Protein AF-A0A3Q9EU28-F1 (afdb_monomer)

Structure (mmCIF, N/CA/C/O backbone):
data_AF-A0A3Q9EU28-F1
#
_entry.id   AF-A0A3Q9EU28-F1
#
loop_
_atom_site.group_PDB
_atom_site.id
_atom_site.type_symbol
_atom_site.label_atom_id
_atom_site.label_alt_id
_atom_site.label_comp_id
_atom_site.label_asym_id
_atom_site.label_entity_id
_atom_site.label_seq_id
_atom_site.pdbx_PDB_ins_code
_atom_site.Cartn_x
_atom_site.Cartn_y
_atom_site.Cartn_z
_atom_site.occupancy
_atom_site.B_iso_or_equiv
_atom_site.auth_seq_id
_atom_site.auth_comp_id
_atom_site.auth_asym_id
_atom_site.auth_atom_id
_atom_site.pdbx_PDB_model_num
ATOM 1 N N . MET A 1 1 ? -55.985 -17.116 48.039 1.00 36.25 1 MET A N 1
ATOM 2 C CA . MET A 1 1 ? -55.287 -17.914 47.011 1.00 36.25 1 MET A CA 1
ATOM 3 C C . MET A 1 1 ? -54.595 -16.927 46.085 1.00 36.25 1 MET A C 1
ATOM 5 O O . MET A 1 1 ? -55.197 -15.919 45.751 1.00 36.25 1 MET A O 1
ATOM 9 N N . SER A 1 2 ? -53.313 -17.181 45.859 1.00 37.19 2 SER A N 1
ATOM 10 C CA . SER A 1 2 ? -52.203 -16.382 45.326 1.00 37.19 2 SER A CA 1
ATOM 11 C C . SER A 1 2 ? -52.443 -15.221 44.349 1.00 37.19 2 SER A C 1
ATOM 13 O O . SER A 1 2 ? -53.184 -15.329 43.379 1.00 37.19 2 SER A O 1
ATOM 15 N N . MET A 1 3 ? -51.657 -14.162 44.581 1.00 35.62 3 MET A N 1
ATOM 16 C CA . MET A 1 3 ? -51.198 -13.189 43.587 1.00 35.62 3 MET A CA 1
ATOM 17 C C . MET A 1 3 ? -50.318 -13.883 42.533 1.00 35.62 3 MET A C 1
ATOM 19 O O . MET A 1 3 ? -49.496 -14.735 42.885 1.00 35.62 3 MET A O 1
ATOM 23 N N . HIS A 1 4 ? -50.423 -13.478 41.266 1.00 34.00 4 HIS A N 1
ATOM 24 C CA . HIS A 1 4 ? -49.351 -13.698 40.298 1.00 34.00 4 HIS A CA 1
ATOM 25 C C . HIS A 1 4 ? -49.173 -12.470 39.407 1.00 34.00 4 HIS A C 1
ATOM 27 O O . HIS A 1 4 ? -49.917 -12.227 38.459 1.00 34.00 4 HIS A O 1
ATOM 33 N N . THR A 1 5 ? -48.180 -11.682 39.800 1.00 44.41 5 THR A N 1
ATOM 34 C CA . THR A 1 5 ? -47.431 -10.733 38.986 1.00 44.41 5 THR A CA 1
ATOM 35 C C . THR A 1 5 ? -46.831 -11.471 37.791 1.00 44.41 5 THR A C 1
ATOM 37 O O . THR A 1 5 ? -46.252 -12.542 37.954 1.00 44.41 5 THR A O 1
ATOM 40 N N . GLY A 1 6 ? -46.963 -10.899 36.600 1.00 30.33 6 GLY A N 1
ATOM 41 C CA . GLY A 1 6 ? -46.317 -11.377 35.383 1.00 30.33 6 GLY A CA 1
ATOM 42 C C . GLY A 1 6 ? -45.788 -10.186 34.605 1.00 30.33 6 GLY A C 1
ATOM 43 O O . GLY A 1 6 ? -46.367 -9.797 33.596 1.00 30.33 6 GLY A O 1
ATOM 44 N N . GLU A 1 7 ? -44.726 -9.573 35.130 1.00 33.88 7 GLU A N 1
ATOM 45 C CA . GLU A 1 7 ? -43.874 -8.640 34.399 1.00 33.88 7 GLU A CA 1
ATOM 46 C C . GLU A 1 7 ? -43.312 -9.360 33.170 1.00 33.88 7 GLU A C 1
ATOM 48 O O . GLU A 1 7 ? -42.448 -10.232 33.268 1.00 33.88 7 GLU A O 1
ATOM 53 N N . GLY A 1 8 ? -43.839 -9.015 31.995 1.00 29.94 8 GLY A N 1
ATOM 54 C CA . GLY A 1 8 ? -43.214 -9.347 30.726 1.00 29.94 8 GLY A CA 1
ATOM 55 C C . GLY A 1 8 ? -41.899 -8.590 30.640 1.00 29.94 8 GLY A C 1
ATOM 56 O O . GLY A 1 8 ? -41.891 -7.397 30.340 1.00 29.94 8 GLY A O 1
ATOM 57 N N . ALA A 1 9 ? -40.806 -9.284 30.950 1.00 36.66 9 ALA A N 1
ATOM 58 C CA . ALA A 1 9 ? -39.450 -8.810 30.755 1.00 36.66 9 ALA A CA 1
ATOM 59 C C . ALA A 1 9 ? -39.304 -8.309 29.314 1.00 36.66 9 ALA A C 1
ATOM 61 O O . ALA A 1 9 ? -39.257 -9.089 28.360 1.00 36.66 9 ALA A O 1
ATOM 62 N N . MET A 1 10 ? -39.255 -6.987 29.161 1.00 35.25 10 MET A N 1
ATOM 63 C CA . MET A 1 10 ? -38.753 -6.365 27.951 1.00 35.25 10 MET A CA 1
ATOM 64 C C . MET A 1 10 ? -37.316 -6.851 27.807 1.00 35.25 10 MET A C 1
ATOM 66 O O . MET A 1 10 ? -36.464 -6.535 28.637 1.00 35.25 10 MET A O 1
ATOM 70 N N . SER A 1 11 ? -37.097 -7.708 26.809 1.00 38.19 11 SER A N 1
ATOM 71 C CA . SER A 1 11 ? -35.784 -8.188 26.400 1.00 38.19 11 SER A CA 1
ATOM 72 C C . SER A 1 11 ? -34.842 -6.991 26.375 1.00 38.19 11 SER A C 1
ATOM 74 O O . SER A 1 11 ? -35.069 -6.047 25.616 1.00 38.19 11 SER A O 1
ATOM 76 N N . ALA A 1 12 ? -33.864 -6.994 27.285 1.00 43.44 12 ALA A N 1
ATOM 77 C CA . ALA A 1 12 ? -32.822 -5.989 27.346 1.00 43.44 12 ALA A CA 1
ATOM 78 C C . ALA A 1 12 ? -32.222 -5.906 25.947 1.00 43.44 12 ALA A C 1
ATOM 80 O O . ALA A 1 12 ? -31.592 -6.858 25.481 1.00 43.44 12 ALA A O 1
ATOM 81 N N . GLY A 1 13 ? -32.544 -4.805 25.264 1.00 36.50 13 GLY A N 1
ATOM 82 C CA . GLY A 1 13 ? -32.202 -4.590 23.875 1.00 36.50 13 GLY A CA 1
ATOM 83 C C . GLY A 1 13 ? -30.735 -4.909 23.689 1.00 36.50 13 GLY A C 1
ATOM 84 O O . GLY A 1 13 ? -29.881 -4.411 24.423 1.00 36.50 13 GLY A O 1
ATOM 85 N N . GLN A 1 14 ? -30.460 -5.787 22.735 1.00 43.84 14 GLN A N 1
ATOM 86 C CA . GLN A 1 14 ? -29.127 -5.998 22.224 1.00 43.84 14 GLN A CA 1
ATOM 87 C C . GLN A 1 14 ? -28.623 -4.633 21.760 1.00 43.84 14 GLN A C 1
ATOM 89 O O . GLN A 1 14 ? -28.980 -4.165 20.681 1.00 43.84 14 GLN A O 1
ATOM 94 N N . VAL A 1 15 ? -27.859 -3.954 22.616 1.00 48.97 15 VAL A N 1
ATOM 95 C CA . VAL A 1 15 ? -27.170 -2.719 22.263 1.00 48.97 15 VAL A CA 1
ATOM 96 C C . VAL A 1 15 ? -26.022 -3.146 21.355 1.00 48.97 15 VAL A C 1
ATOM 98 O O . VAL A 1 15 ? -24.880 -3.273 21.783 1.00 48.97 15 VAL A O 1
ATOM 101 N N . GLY A 1 16 ? -26.351 -3.484 20.108 1.00 53.44 16 GLY A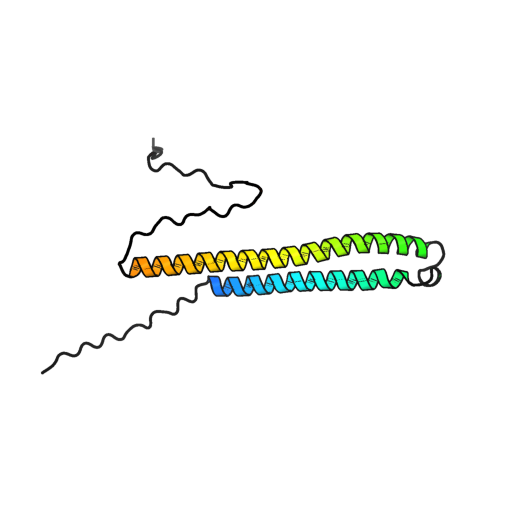 N 1
ATOM 102 C CA . GLY A 1 16 ? -25.392 -3.428 19.020 1.00 53.44 16 GLY A CA 1
ATOM 103 C C . GLY A 1 16 ? -25.043 -1.958 18.887 1.00 53.44 16 GLY A C 1
ATOM 104 O O . GLY A 1 16 ? -25.855 -1.167 18.410 1.00 53.44 16 GLY A O 1
ATOM 105 N N . THR A 1 17 ? -23.907 -1.566 19.452 1.00 59.81 17 THR A N 1
ATOM 106 C CA . THR A 1 17 ? -23.481 -0.171 19.440 1.00 59.81 17 THR A CA 1
ATOM 107 C C . THR A 1 17 ? -23.245 0.225 17.983 1.00 59.81 17 THR A C 1
ATOM 109 O O . THR A 1 17 ? -22.699 -0.560 17.205 1.00 59.81 17 THR A O 1
ATOM 112 N N . GLY A 1 18 ? -23.671 1.427 17.573 1.00 64.94 18 GLY A N 1
ATOM 113 C CA . GLY A 1 18 ? -23.462 1.924 16.200 1.00 64.94 18 GLY A CA 1
ATOM 114 C C . GLY A 1 18 ? -21.988 1.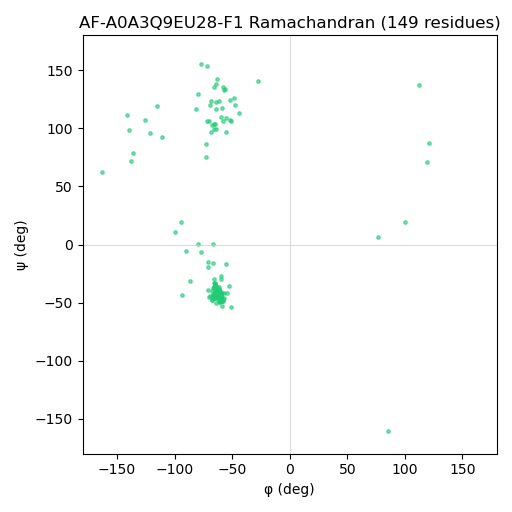907 15.767 1.00 64.94 18 GLY A C 1
ATOM 115 O O . GLY A 1 18 ? -21.689 1.922 14.575 1.00 64.94 18 GLY A O 1
ATOM 116 N N . TYR A 1 19 ? -21.086 1.796 16.743 1.00 77.75 19 TYR A N 1
ATOM 117 C CA . TYR A 1 19 ? -19.677 1.505 16.567 1.00 77.75 19 TYR A CA 1
ATOM 118 C C . TYR A 1 19 ? -19.398 0.228 15.757 1.00 77.75 19 TYR A C 1
ATOM 120 O O . TYR A 1 19 ? -18.524 0.247 14.905 1.00 77.75 19 TYR A O 1
ATOM 128 N N . GLN A 1 20 ? -20.128 -0.874 15.960 1.00 77.25 20 GLN A N 1
ATOM 129 C CA . GLN A 1 20 ? -19.847 -2.132 15.248 1.00 77.25 20 GLN A CA 1
ATOM 130 C C . GLN A 1 20 ? -20.068 -2.018 13.734 1.00 77.25 20 GLN A C 1
ATOM 132 O O . GLN A 1 20 ? -19.327 -2.618 12.960 1.00 77.25 20 GLN A O 1
ATOM 137 N N . VAL A 1 21 ? -21.061 -1.226 13.314 1.00 77.38 21 VAL A N 1
ATOM 138 C CA . VAL A 1 21 ? -21.313 -0.937 11.893 1.00 77.38 21 VAL A CA 1
ATOM 139 C C . VAL A 1 21 ? -20.164 -0.107 11.318 1.00 77.38 21 VAL A C 1
ATOM 141 O O . VAL A 1 21 ? -19.592 -0.480 10.299 1.00 77.38 21 VAL A O 1
ATOM 144 N N . GLN A 1 22 ? -19.756 0.950 12.026 1.00 86.19 22 GLN A N 1
ATOM 145 C CA . GLN A 1 22 ? -18.626 1.798 11.629 1.00 86.19 22 GLN A CA 1
ATOM 146 C C . GLN A 1 22 ? -17.298 1.026 11.610 1.00 86.19 22 GLN A C 1
ATOM 148 O O . GLN A 1 22 ? -16.474 1.235 10.728 1.00 86.19 22 GLN A O 1
ATOM 153 N N . ALA A 1 23 ? -17.094 0.097 12.544 1.00 88.44 23 ALA A N 1
ATOM 154 C CA . ALA A 1 23 ? -15.894 -0.728 12.610 1.00 88.44 23 ALA A CA 1
ATOM 155 C C . ALA A 1 23 ? -15.767 -1.651 11.393 1.00 88.44 23 ALA A C 1
ATOM 157 O O . ALA A 1 23 ? -14.678 -1.776 10.839 1.00 88.44 23 ALA A O 1
ATOM 158 N N . ALA A 1 24 ? -16.872 -2.256 10.949 1.00 90.12 24 ALA A N 1
ATOM 159 C CA . ALA A 1 24 ? -16.883 -3.083 9.744 1.00 90.12 24 ALA A CA 1
ATOM 160 C C . ALA A 1 24 ? -16.618 -2.257 8.473 1.00 90.12 24 ALA A C 1
ATOM 162 O O . ALA A 1 24 ? -15.921 -2.715 7.569 1.00 90.12 24 ALA A O 1
ATOM 163 N N . GLU A 1 25 ? -17.143 -1.031 8.406 1.00 93.12 25 GLU A N 1
ATOM 164 C CA . GLU A 1 25 ? -16.868 -0.105 7.302 1.00 93.12 25 GLU A CA 1
ATOM 165 C C . GLU A 1 25 ? -15.392 0.314 7.262 1.00 93.12 25 GLU A C 1
ATOM 167 O O . GLU A 1 25 ? -14.789 0.315 6.189 1.00 93.12 25 GLU A O 1
ATOM 172 N N . LEU A 1 26 ? -14.789 0.611 8.418 1.00 93.81 26 LEU A N 1
ATOM 173 C CA . LEU A 1 26 ? -13.369 0.960 8.521 1.00 93.81 26 LEU A CA 1
ATOM 174 C C . LEU A 1 26 ? -12.449 -0.206 8.144 1.00 93.81 26 LEU A C 1
ATOM 176 O O . LEU A 1 26 ? -11.452 0.016 7.461 1.00 93.81 26 LEU A O 1
ATOM 180 N N . ASP A 1 27 ? -12.785 -1.434 8.542 1.00 95.25 27 ASP A N 1
ATOM 181 C CA . ASP A 1 27 ? -12.034 -2.620 8.115 1.00 95.25 27 ASP A CA 1
ATOM 182 C C . ASP A 1 27 ? -12.146 -2.825 6.597 1.00 95.25 27 ASP A C 1
ATOM 184 O O . ASP A 1 27 ? -11.135 -3.031 5.929 1.00 95.25 27 ASP A O 1
ATOM 188 N N . SER A 1 28 ? -13.346 -2.666 6.025 1.00 97.00 28 SER A N 1
ATOM 189 C CA . SER A 1 28 ? -13.529 -2.745 4.572 1.00 97.00 28 SER A CA 1
ATOM 190 C C . SER A 1 28 ? -12.738 -1.674 3.818 1.00 97.00 28 SER A C 1
ATOM 192 O O . SER A 1 28 ? -12.252 -1.942 2.720 1.00 97.00 28 SER A O 1
ATOM 194 N N . GLU A 1 29 ? -12.620 -0.465 4.363 1.00 97.69 29 GLU A N 1
ATOM 195 C CA . GLU A 1 29 ? -11.822 0.594 3.748 1.00 97.69 29 GLU A CA 1
ATOM 196 C C . GLU A 1 29 ? -10.320 0.307 3.848 1.00 97.69 29 GLU A C 1
ATOM 198 O O . GLU A 1 29 ? -9.597 0.501 2.871 1.00 97.69 29 GLU A O 1
ATOM 203 N N . ALA A 1 30 ? -9.854 -0.227 4.980 1.00 98.12 30 ALA A N 1
ATOM 204 C CA . ALA A 1 30 ? -8.476 -0.686 5.112 1.00 98.12 30 ALA A CA 1
ATOM 205 C C . ALA A 1 30 ? -8.137 -1.771 4.080 1.00 98.12 30 ALA A C 1
ATOM 207 O O . ALA A 1 30 ? -7.082 -1.700 3.461 1.00 98.12 30 ALA A O 1
ATOM 208 N N . ASP A 1 31 ? -9.038 -2.722 3.831 1.00 98.25 31 ASP A N 1
ATOM 209 C CA . ASP A 1 31 ? -8.818 -3.776 2.836 1.00 98.25 31 ASP A CA 1
ATOM 210 C C . ASP A 1 31 ? -8.723 -3.230 1.404 1.00 98.25 31 ASP A C 1
ATOM 212 O O . ASP A 1 31 ? -7.931 -3.727 0.604 1.00 98.25 31 ASP A O 1
ATOM 216 N N . LYS A 1 32 ? -9.477 -2.175 1.067 1.00 98.50 32 LYS A N 1
ATOM 217 C CA . LYS A 1 32 ? -9.343 -1.505 -0.239 1.00 98.50 32 LYS A CA 1
ATOM 218 C C . LYS A 1 32 ? -8.003 -0.792 -0.384 1.00 98.50 32 LYS A C 1
ATOM 220 O O . LYS A 1 32 ? -7.428 -0.815 -1.468 1.00 98.50 32 LYS A O 1
ATOM 225 N N . LEU A 1 33 ? -7.521 -0.146 0.678 1.00 98.31 33 LEU A N 1
ATOM 226 C CA . LEU A 1 33 ? -6.210 0.506 0.686 1.00 98.31 33 LEU A CA 1
ATOM 227 C C . LEU A 1 33 ? -5.086 -0.517 0.509 1.00 98.31 33 LEU A C 1
ATOM 229 O O . LEU A 1 33 ? -4.177 -0.294 -0.285 1.00 98.31 33 LEU A O 1
ATOM 233 N N . ASP A 1 34 ? -5.196 -1.651 1.192 1.00 98.44 34 ASP A N 1
ATOM 234 C CA . ASP A 1 34 ? -4.268 -2.775 1.079 1.00 98.44 34 ASP A CA 1
ATOM 235 C C . ASP A 1 34 ? -4.233 -3.317 -0.358 1.00 98.44 34 ASP A C 1
ATOM 237 O O . ASP A 1 34 ? -3.173 -3.398 -0.976 1.00 98.44 34 ASP A O 1
ATOM 241 N N . ALA A 1 35 ? -5.412 -3.573 -0.937 1.00 98.38 35 ALA A N 1
ATOM 242 C CA . ALA A 1 35 ? -5.546 -4.031 -2.317 1.00 98.38 35 ALA A CA 1
ATOM 243 C C . ALA A 1 35 ? -4.991 -3.015 -3.329 1.00 98.38 35 ALA A C 1
ATOM 245 O O . ALA A 1 35 ? -4.331 -3.395 -4.291 1.00 98.38 35 ALA A O 1
ATOM 246 N N . ALA A 1 36 ? -5.195 -1.714 -3.103 1.00 98.25 36 ALA A N 1
ATOM 247 C CA . ALA A 1 36 ? -4.596 -0.676 -3.939 1.00 98.25 36 ALA A CA 1
ATOM 248 C C . ALA A 1 36 ? -3.058 -0.662 -3.831 1.00 98.25 36 ALA A C 1
ATOM 250 O O . ALA A 1 36 ? -2.368 -0.376 -4.818 1.00 98.25 36 ALA A O 1
ATOM 251 N N . GLY A 1 37 ? -2.511 -0.975 -2.651 1.00 98.12 37 GLY A N 1
ATOM 252 C CA . GLY A 1 37 ? -1.078 -1.175 -2.433 1.00 98.12 37 GLY A CA 1
ATOM 253 C C . GLY A 1 37 ? -0.525 -2.345 -3.250 1.00 98.12 37 GLY A C 1
ATOM 254 O O . GLY A 1 37 ? 0.487 -2.176 -3.943 1.00 98.12 37 GLY A O 1
ATOM 255 N N . ASP A 1 38 ? -1.233 -3.476 -3.251 1.00 98.25 38 ASP A N 1
ATOM 256 C CA . ASP A 1 38 ? -0.906 -4.667 -4.045 1.00 98.25 38 ASP A CA 1
ATOM 257 C C . ASP A 1 38 ? -0.995 -4.396 -5.553 1.00 98.25 38 ASP A C 1
ATOM 259 O O . ASP A 1 38 ? -0.068 -4.718 -6.301 1.00 98.25 38 ASP A O 1
ATOM 263 N N . ASP A 1 39 ? -2.066 -3.744 -6.009 1.00 98.00 39 ASP A N 1
ATOM 264 C CA . ASP A 1 39 ? -2.252 -3.370 -7.414 1.00 98.00 39 ASP A CA 1
ATOM 265 C C . ASP A 1 39 ? -1.121 -2.449 -7.891 1.00 98.00 39 ASP A C 1
ATOM 267 O O . ASP A 1 39 ? -0.546 -2.650 -8.965 1.00 98.00 39 ASP A O 1
ATOM 271 N N . THR A 1 40 ? -0.731 -1.474 -7.065 1.00 97.62 40 THR A N 1
ATOM 272 C CA . THR A 1 40 ? 0.390 -0.570 -7.356 1.00 97.62 40 THR A CA 1
ATOM 273 C C . THR A 1 40 ? 1.706 -1.343 -7.474 1.00 97.62 40 THR A C 1
ATOM 275 O O . THR A 1 40 ? 2.476 -1.126 -8.415 1.00 97.62 40 THR A O 1
ATOM 278 N N . ALA A 1 41 ? 1.964 -2.293 -6.570 1.00 95.81 41 ALA A N 1
ATOM 279 C CA . ALA A 1 41 ? 3.131 -3.171 -6.643 1.00 95.81 41 ALA A CA 1
ATOM 280 C C . ALA A 1 41 ? 3.102 -4.094 -7.879 1.00 95.81 41 ALA A C 1
ATOM 282 O O . ALA A 1 41 ? 4.150 -4.374 -8.478 1.00 95.81 41 ALA A O 1
ATOM 283 N N . GLY A 1 42 ? 1.915 -4.533 -8.297 1.00 96.69 42 GLY A N 1
ATOM 284 C CA . GLY A 1 42 ? 1.695 -5.302 -9.517 1.00 96.69 42 GLY A CA 1
ATOM 285 C C . GLY A 1 42 ? 2.034 -4.499 -10.772 1.00 96.69 42 GLY A C 1
ATOM 286 O O . GLY A 1 42 ? 2.837 -4.948 -11.593 1.00 96.69 42 GLY A O 1
ATOM 287 N N . ILE A 1 43 ? 1.510 -3.276 -10.893 1.00 94.19 43 ILE A N 1
ATOM 288 C CA . ILE A 1 43 ? 1.805 -2.374 -12.019 1.00 94.19 43 ILE A CA 1
ATOM 289 C C . ILE A 1 43 ? 3.293 -2.016 -12.044 1.00 94.19 43 ILE A C 1
ATOM 291 O O . ILE A 1 43 ? 3.907 -2.034 -13.112 1.00 94.19 43 ILE A O 1
ATOM 295 N N . ARG A 1 44 ? 3.904 -1.750 -10.880 1.00 94.12 44 ARG A N 1
ATOM 296 C CA . ARG A 1 44 ? 5.358 -1.559 -10.757 1.00 94.12 44 ARG A CA 1
ATOM 297 C C . ARG A 1 44 ? 6.113 -2.709 -11.416 1.00 94.12 44 ARG A C 1
ATOM 299 O O . ARG A 1 44 ? 6.933 -2.466 -12.292 1.00 94.12 44 ARG A O 1
ATOM 306 N N . THR A 1 45 ? 5.797 -3.943 -11.026 1.00 92.56 45 THR A N 1
ATOM 307 C CA . THR A 1 45 ? 6.426 -5.162 -11.559 1.00 92.56 45 THR A CA 1
ATOM 308 C C . THR A 1 45 ? 6.222 -5.302 -13.065 1.00 92.56 45 THR A C 1
ATOM 310 O O . THR A 1 45 ? 7.146 -5.667 -13.788 1.00 92.56 45 THR A O 1
ATOM 313 N N . ALA A 1 46 ? 5.020 -5.000 -13.557 1.00 92.44 46 ALA A N 1
ATOM 314 C CA . ALA A 1 46 ? 4.714 -5.081 -14.979 1.00 92.44 46 ALA A CA 1
ATOM 315 C C . ALA A 1 46 ? 5.551 -4.089 -15.800 1.00 92.44 46 ALA A C 1
ATOM 317 O O . ALA A 1 46 ? 6.100 -4.463 -16.834 1.00 92.44 46 ALA A O 1
ATOM 318 N N . VAL A 1 47 ? 5.697 -2.848 -15.326 1.00 89.38 47 VAL A N 1
ATOM 319 C CA . VAL A 1 47 ? 6.515 -1.829 -15.997 1.00 89.38 47 VAL A CA 1
ATOM 320 C C . VAL A 1 47 ? 8.000 -2.174 -15.903 1.00 89.38 47 VAL A C 1
ATOM 322 O O . VAL A 1 47 ? 8.692 -2.125 -16.915 1.00 89.38 47 VAL A O 1
ATOM 325 N N . THR A 1 48 ? 8.517 -2.599 -14.750 1.00 86.50 48 THR A N 1
ATOM 326 C CA . THR A 1 48 ? 9.942 -2.956 -14.642 1.00 86.50 48 THR A CA 1
ATOM 327 C C . THR A 1 48 ? 10.307 -4.181 -15.479 1.00 86.50 48 THR A C 1
ATOM 329 O O . THR A 1 48 ? 11.379 -4.199 -16.077 1.00 86.50 48 THR A O 1
ATOM 332 N N . ALA A 1 49 ? 9.407 -5.156 -15.639 1.00 85.75 49 ALA A N 1
ATOM 333 C CA . ALA A 1 49 ? 9.632 -6.315 -16.507 1.00 85.75 49 ALA A CA 1
ATOM 334 C C . ALA A 1 49 ? 9.877 -5.935 -17.979 1.00 85.75 49 ALA A C 1
ATOM 336 O O . ALA A 1 49 ? 10.613 -6.624 -18.686 1.00 85.75 49 ALA A O 1
ATOM 337 N N . THR A 1 50 ? 9.308 -4.821 -18.450 1.00 83.00 50 THR A N 1
ATOM 338 C CA . THR A 1 50 ? 9.537 -4.347 -19.825 1.00 83.00 50 THR A CA 1
ATOM 339 C C . THR A 1 50 ? 10.949 -3.797 -20.057 1.00 83.00 50 THR A C 1
ATOM 341 O O . THR A 1 50 ? 11.383 -3.729 -21.204 1.00 83.00 50 THR A O 1
ATOM 344 N N . GLN A 1 51 ? 11.718 -3.509 -18.997 1.00 78.50 51 GLN A N 1
ATOM 345 C CA . GLN A 1 51 ? 13.140 -3.157 -19.112 1.00 78.50 51 GLN A CA 1
ATOM 346 C C . GLN A 1 51 ? 14.006 -4.332 -19.602 1.00 78.50 51 GLN A C 1
ATOM 348 O O . GLN A 1 51 ? 15.134 -4.126 -20.038 1.00 78.50 51 GLN A O 1
ATOM 353 N N . CYS A 1 52 ? 13.501 -5.571 -19.562 1.00 83.94 52 CYS A N 1
ATOM 354 C CA . CYS A 1 52 ? 14.200 -6.730 -20.119 1.00 83.94 52 CYS A CA 1
ATOM 355 C C . CYS A 1 52 ? 14.121 -6.814 -21.656 1.00 83.94 52 CYS A C 1
ATOM 357 O O . CYS A 1 52 ? 14.746 -7.698 -22.247 1.00 83.94 52 CYS A O 1
ATOM 359 N N . TYR A 1 53 ? 13.348 -5.942 -22.312 1.00 83.75 53 TYR A N 1
ATOM 360 C CA . TYR A 1 53 ? 13.284 -5.879 -23.769 1.00 83.75 53 TYR A CA 1
ATOM 361 C C . TYR A 1 53 ? 14.505 -5.185 -24.374 1.00 83.75 53 TYR A C 1
ATOM 363 O O . TYR A 1 53 ? 15.164 -4.365 -23.739 1.00 83.75 53 TYR A O 1
ATOM 371 N N . THR A 1 54 ? 14.812 -5.511 -25.634 1.00 82.62 54 THR A N 1
ATOM 372 C CA . THR A 1 54 ? 15.897 -4.829 -26.345 1.00 82.62 54 THR A CA 1
ATOM 373 C C . THR A 1 54 ? 15.484 -3.395 -26.692 1.00 82.62 54 THR A C 1
ATOM 375 O O . THR A 1 54 ? 14.290 -3.133 -26.878 1.00 82.62 54 THR A O 1
ATOM 378 N N . PRO A 1 55 ? 16.436 -2.456 -26.834 1.00 78.69 55 PRO A N 1
ATOM 379 C CA . PRO A 1 55 ? 16.129 -1.083 -27.232 1.00 78.69 55 PRO A CA 1
ATOM 380 C C . PRO A 1 55 ? 15.290 -1.000 -28.511 1.00 78.69 55 PRO A C 1
ATOM 382 O O . PRO A 1 55 ? 14.392 -0.173 -28.604 1.00 78.69 55 PRO A O 1
ATOM 385 N N . GLU A 1 56 ? 15.506 -1.893 -29.479 1.00 80.38 56 GLU A N 1
ATOM 386 C CA . GLU A 1 56 ? 14.738 -1.955 -30.728 1.00 80.38 56 GLU A CA 1
ATOM 387 C C . GLU A 1 56 ? 13.258 -2.264 -30.481 1.00 80.38 56 GLU A C 1
ATOM 389 O O . GLU A 1 56 ? 12.393 -1.668 -31.121 1.00 80.38 56 GLU A O 1
ATOM 394 N N . ALA A 1 57 ? 12.954 -3.142 -29.523 1.00 83.50 57 ALA A N 1
ATOM 395 C CA . ALA A 1 57 ? 11.583 -3.437 -29.111 1.00 83.50 57 ALA A CA 1
ATOM 396 C C . ALA A 1 57 ? 10.929 -2.272 -28.343 1.00 83.50 57 ALA A C 1
ATOM 398 O O . ALA A 1 57 ? 9.704 -2.190 -28.286 1.00 83.50 57 ALA A O 1
ATOM 399 N N . LEU A 1 58 ? 11.735 -1.355 -27.802 1.00 84.38 58 LEU A N 1
ATOM 400 C CA . LEU A 1 58 ? 11.307 -0.1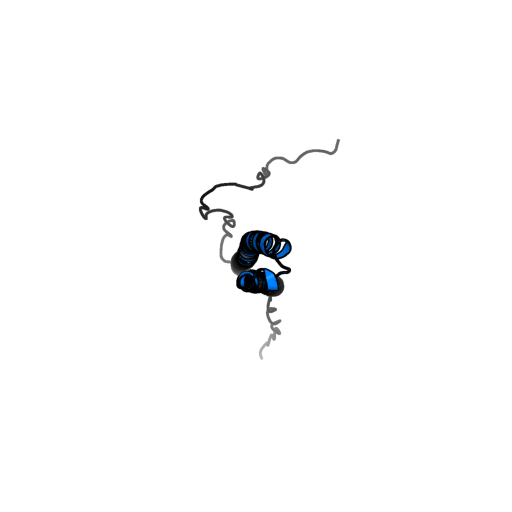54 -27.079 1.00 84.38 58 LEU A CA 1
ATOM 401 C C . LEU A 1 58 ? 11.339 1.120 -27.943 1.00 84.38 58 LEU A C 1
ATOM 403 O O . LEU A 1 58 ? 11.185 2.221 -27.423 1.00 84.38 58 LEU A O 1
ATOM 407 N N . GLY A 1 59 ? 11.516 0.992 -29.263 1.00 83.00 59 GLY A N 1
ATOM 408 C CA . GLY A 1 59 ? 11.500 2.126 -30.196 1.00 83.00 59 GLY A CA 1
ATOM 409 C C . GLY A 1 59 ? 12.880 2.633 -30.628 1.00 83.00 59 GLY A C 1
ATOM 410 O O . GLY A 1 59 ? 12.995 3.749 -31.131 1.00 83.00 59 GLY A O 1
ATOM 411 N N . GLY A 1 60 ? 13.922 1.816 -30.476 1.00 87.31 60 GLY A N 1
ATOM 412 C CA . GLY A 1 60 ? 15.268 2.072 -30.985 1.00 87.31 60 GLY A CA 1
ATOM 413 C C . GLY A 1 60 ? 16.138 2.920 -30.056 1.00 87.31 60 GLY A C 1
ATOM 414 O O . GLY A 1 60 ? 15.885 3.028 -28.858 1.00 87.31 60 GLY A O 1
ATOM 415 N N . SER A 1 61 ? 17.194 3.509 -30.623 1.00 84.81 61 SER A N 1
ATOM 416 C CA . SER A 1 61 ? 18.253 4.222 -29.889 1.00 84.81 61 SER A CA 1
ATOM 417 C C . SER A 1 61 ? 17.770 5.408 -29.064 1.00 84.81 61 SER A C 1
ATOM 419 O O . SER A 1 61 ? 18.410 5.748 -28.074 1.00 84.81 61 SER A O 1
ATOM 421 N N . ASP A 1 62 ? 16.666 6.029 -29.473 1.00 84.25 62 ASP A N 1
ATOM 422 C CA . ASP A 1 62 ? 16.182 7.265 -28.861 1.00 84.25 62 ASP A CA 1
ATOM 423 C C . ASP A 1 62 ? 15.159 6.958 -27.760 1.00 84.25 62 ASP A C 1
ATOM 425 O O . ASP A 1 62 ? 15.222 7.514 -26.666 1.00 84.25 62 ASP A O 1
ATOM 429 N N . MET A 1 63 ? 14.236 6.030 -28.031 1.00 85.75 63 MET A N 1
ATOM 430 C CA . MET A 1 63 ? 13.139 5.697 -27.118 1.00 85.75 63 MET A CA 1
ATOM 431 C C . MET A 1 63 ? 13.518 4.644 -26.071 1.00 85.75 63 MET A C 1
ATOM 433 O O . MET A 1 63 ? 13.020 4.712 -24.951 1.00 85.75 63 MET A O 1
ATOM 437 N N . GLY A 1 64 ? 14.416 3.705 -26.388 1.00 86.69 64 GLY A N 1
ATOM 438 C CA . GLY A 1 64 ? 14.847 2.663 -25.450 1.00 86.69 64 GLY A CA 1
ATOM 439 C C . GLY A 1 64 ? 15.467 3.223 -24.162 1.00 86.69 64 GLY A C 1
ATOM 440 O O . GLY A 1 64 ? 14.993 2.884 -23.076 1.00 86.69 64 GLY A O 1
ATOM 441 N N . PRO A 1 65 ? 16.473 4.117 -24.244 1.00 87.06 65 PRO A N 1
ATOM 442 C CA . PRO A 1 65 ? 17.049 4.762 -23.063 1.00 87.06 65 PRO A CA 1
ATOM 443 C C . PRO A 1 65 ? 16.036 5.618 -22.295 1.00 87.06 65 PRO A C 1
ATOM 445 O O . PRO A 1 65 ? 15.944 5.501 -21.077 1.00 87.06 65 PRO A O 1
ATOM 448 N N . ALA A 1 66 ? 15.214 6.407 -22.998 1.00 89.12 66 ALA A N 1
ATOM 449 C CA . ALA A 1 66 ? 14.183 7.231 -22.365 1.00 89.12 66 ALA A CA 1
ATOM 450 C C . ALA A 1 66 ? 13.151 6.386 -21.597 1.00 89.12 66 ALA A C 1
ATOM 452 O O . ALA A 1 66 ? 12.725 6.756 -20.502 1.00 89.12 66 ALA A O 1
ATOM 453 N N . PHE A 1 67 ? 12.774 5.228 -22.145 1.00 89.62 67 PHE A N 1
ATOM 454 C CA . PHE A 1 67 ? 11.905 4.276 -21.467 1.00 89.62 67 PHE A CA 1
ATOM 455 C C . PHE A 1 67 ? 12.571 3.676 -20.225 1.00 89.62 67 PHE A C 1
ATOM 457 O O . PHE A 1 67 ? 11.930 3.571 -19.183 1.00 89.62 67 PHE A O 1
ATOM 464 N N . SER A 1 68 ? 13.850 3.304 -20.315 1.00 86.75 68 SER A N 1
ATOM 465 C CA . SER A 1 68 ? 14.607 2.771 -19.177 1.00 86.75 68 SER A CA 1
ATOM 466 C C . SER A 1 68 ? 14.680 3.774 -18.023 1.00 86.75 68 SER A C 1
ATOM 468 O O . SER A 1 68 ? 14.452 3.397 -16.873 1.00 86.75 68 SER A O 1
ATOM 470 N N . ASP A 1 69 ? 14.944 5.048 -18.321 1.00 89.56 69 ASP A N 1
ATOM 471 C CA . ASP A 1 69 ? 14.990 6.117 -17.319 1.00 89.56 69 ASP A CA 1
ATOM 472 C C . ASP A 1 69 ? 13.617 6.326 -16.664 1.00 89.56 69 ASP A C 1
ATOM 474 O O . ASP A 1 69 ? 13.508 6.400 -15.436 1.00 89.56 69 ASP A O 1
ATOM 478 N N . TYR A 1 70 ? 12.551 6.352 -17.473 1.00 90.62 70 TYR A N 1
ATOM 479 C CA . TYR A 1 70 ? 11.176 6.408 -16.978 1.00 90.62 70 TYR A CA 1
ATOM 480 C C . TYR A 1 70 ? 10.849 5.219 -16.069 1.00 90.62 70 TYR A C 1
ATOM 482 O O . TYR A 1 70 ? 10.324 5.409 -14.974 1.00 90.62 70 TYR A O 1
ATOM 490 N N . ALA A 1 71 ? 11.167 3.997 -16.498 1.00 91.50 71 ALA A N 1
ATOM 491 C CA . ALA A 1 71 ? 10.845 2.786 -15.757 1.00 91.50 71 ALA A CA 1
ATOM 492 C C . ALA A 1 71 ? 11.576 2.732 -14.404 1.00 91.50 71 ALA A C 1
ATOM 494 O O . ALA A 1 71 ? 10.989 2.281 -13.421 1.00 91.50 71 ALA A O 1
ATOM 495 N N . GLY A 1 72 ? 12.812 3.239 -14.332 1.00 89.62 72 GLY A N 1
ATOM 496 C CA . GLY A 1 72 ? 13.551 3.382 -13.076 1.00 89.62 72 GLY A CA 1
ATOM 497 C C . GLY A 1 72 ? 12.933 4.412 -12.124 1.00 89.62 72 GLY A C 1
ATOM 498 O O . GLY A 1 72 ? 12.776 4.135 -10.935 1.00 89.62 72 GLY A O 1
ATOM 499 N N . ALA A 1 73 ? 12.526 5.580 -12.632 1.00 92.38 73 ALA A N 1
ATOM 500 C CA . ALA A 1 73 ? 11.831 6.586 -11.822 1.00 92.38 73 ALA A CA 1
ATOM 501 C C . ALA A 1 73 ? 10.470 6.070 -11.318 1.00 92.38 73 ALA A C 1
ATOM 503 O O . ALA A 1 73 ? 10.160 6.173 -10.129 1.00 92.38 73 ALA A O 1
ATOM 504 N N . TRP A 1 74 ? 9.702 5.434 -12.207 1.00 92.12 74 TRP A N 1
ATOM 505 C CA . TRP A 1 74 ? 8.427 4.800 -11.886 1.00 92.12 74 TRP A CA 1
ATOM 506 C C . TRP A 1 74 ? 8.564 3.740 -10.790 1.00 92.12 74 TRP A C 1
ATOM 508 O O . TRP A 1 74 ? 7.730 3.679 -9.890 1.00 92.12 74 TRP A O 1
ATOM 518 N N . GLU A 1 75 ? 9.617 2.918 -10.822 1.00 94.56 75 GLU A N 1
ATOM 519 C CA . GLU A 1 75 ? 9.842 1.885 -9.808 1.00 94.56 75 GLU A CA 1
ATOM 520 C C . GLU A 1 75 ? 9.934 2.470 -8.392 1.00 94.56 75 GLU A C 1
ATOM 522 O O . GLU A 1 75 ? 9.280 1.973 -7.467 1.00 94.56 75 GLU A O 1
ATOM 527 N N . ALA A 1 76 ? 10.725 3.533 -8.231 1.00 93.75 76 ALA A N 1
ATOM 528 C CA . ALA A 1 76 ? 10.941 4.185 -6.944 1.00 93.75 76 ALA A CA 1
ATOM 529 C C . ALA A 1 76 ? 9.655 4.836 -6.406 1.00 93.75 76 ALA A C 1
ATOM 531 O O . ALA A 1 76 ? 9.314 4.681 -5.227 1.00 93.75 76 ALA A O 1
ATOM 532 N N . GLU A 1 77 ? 8.913 5.524 -7.272 1.00 96.38 77 GLU A N 1
ATOM 533 C CA . GLU A 1 77 ? 7.652 6.172 -6.908 1.00 96.38 77 GLU A CA 1
ATOM 534 C C . GLU A 1 77 ? 6.565 5.146 -6.575 1.00 96.38 77 GLU A C 1
ATOM 536 O O . GLU A 1 77 ? 5.943 5.225 -5.516 1.00 96.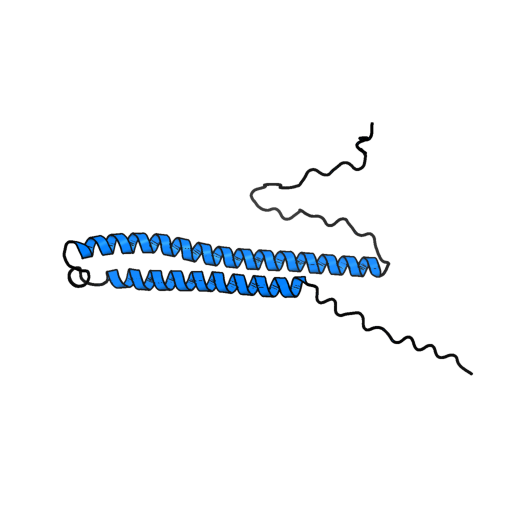38 77 GLU A O 1
ATOM 541 N N . ALA A 1 78 ? 6.379 4.129 -7.419 1.00 97.19 78 ALA A N 1
ATOM 542 C CA . ALA A 1 78 ? 5.365 3.101 -7.209 1.00 97.19 78 ALA A CA 1
ATOM 543 C C . ALA A 1 78 ? 5.643 2.264 -5.953 1.00 97.19 78 ALA A C 1
ATOM 545 O O . ALA A 1 78 ? 4.710 1.869 -5.254 1.00 97.19 78 ALA A O 1
ATOM 546 N N . LYS A 1 79 ? 6.917 2.027 -5.610 1.00 96.44 79 LYS A N 1
ATOM 547 C CA . LYS A 1 79 ? 7.278 1.427 -4.319 1.00 96.44 79 LYS A CA 1
ATOM 548 C C . LYS A 1 79 ? 6.825 2.303 -3.152 1.00 96.44 79 LYS A C 1
ATOM 550 O O . LYS A 1 79 ? 6.176 1.794 -2.246 1.00 96.44 79 LYS A O 1
ATOM 555 N N . THR A 1 80 ? 7.127 3.597 -3.205 1.00 98.00 80 THR A N 1
ATOM 556 C CA . THR A 1 80 ? 6.740 4.551 -2.156 1.00 98.00 80 THR A CA 1
ATOM 557 C C . THR A 1 80 ? 5.219 4.610 -1.988 1.00 98.00 80 THR A C 1
ATOM 559 O O . THR A 1 80 ? 4.721 4.599 -0.866 1.00 98.00 80 THR A O 1
ATOM 562 N N . LEU A 1 81 ? 4.468 4.630 -3.094 1.00 98.06 81 LEU A N 1
ATOM 563 C CA . LEU A 1 81 ? 3.004 4.642 -3.075 1.00 98.06 81 LEU A CA 1
ATOM 564 C C . LEU A 1 81 ? 2.419 3.351 -2.494 1.00 98.06 81 LEU A C 1
ATOM 566 O O . LEU A 1 81 ? 1.543 3.421 -1.638 1.00 98.06 81 LEU A O 1
ATOM 570 N N . SER A 1 82 ? 2.920 2.190 -2.921 1.00 98.25 82 SER A N 1
ATOM 571 C CA . SER A 1 82 ? 2.495 0.888 -2.392 1.00 98.25 82 SER A CA 1
ATOM 572 C C . SER A 1 82 ? 2.724 0.801 -0.877 1.00 98.25 82 SER A C 1
ATOM 574 O O . SER A 1 82 ? 1.790 0.508 -0.134 1.00 98.25 82 SER A O 1
ATOM 576 N N . GLU A 1 83 ? 3.918 1.161 -0.395 1.00 98.25 83 GLU A N 1
ATOM 577 C CA . GLU A 1 83 ? 4.234 1.168 1.041 1.00 98.25 83 GLU A CA 1
ATOM 578 C C . GLU A 1 83 ? 3.334 2.133 1.826 1.00 98.25 83 GLU A C 1
ATOM 580 O O . GLU A 1 83 ? 2.839 1.782 2.896 1.00 98.25 83 GLU A O 1
ATOM 585 N N . ALA A 1 84 ? 3.072 3.328 1.290 1.00 98.56 84 ALA A N 1
ATOM 586 C CA . ALA A 1 84 ? 2.198 4.303 1.935 1.00 98.56 84 ALA A CA 1
ATOM 587 C C . ALA A 1 84 ? 0.739 3.823 2.038 1.00 98.56 84 ALA A C 1
ATOM 589 O O . ALA A 1 84 ? 0.070 4.120 3.028 1.00 98.56 84 ALA A O 1
ATOM 590 N N . LEU A 1 85 ? 0.243 3.089 1.038 1.00 98.62 85 LEU A N 1
ATOM 591 C CA . LEU A 1 85 ? -1.116 2.543 1.028 1.00 98.62 85 LEU A CA 1
ATOM 592 C C . LEU A 1 85 ? -1.286 1.421 2.059 1.00 98.62 85 LEU A C 1
ATOM 594 O O . LEU A 1 85 ? -2.239 1.463 2.839 1.00 98.62 85 LEU A O 1
ATOM 598 N N . HIS A 1 86 ? -0.332 0.490 2.132 1.00 98.31 86 HIS A N 1
ATOM 599 C CA . HIS A 1 86 ? -0.319 -0.547 3.170 1.00 98.31 86 HIS A CA 1
ATOM 600 C C . HIS A 1 86 ? -0.196 0.060 4.575 1.00 98.31 86 HIS A C 1
ATOM 602 O O . HIS A 1 86 ? -0.960 -0.281 5.476 1.00 98.31 86 HIS A O 1
ATOM 608 N N . GLU A 1 87 ? 0.699 1.035 4.759 1.00 98.19 87 GLU A N 1
ATOM 609 C CA . GLU A 1 87 ? 0.854 1.738 6.037 1.00 98.19 87 GLU A CA 1
ATOM 610 C C . GLU A 1 87 ? -0.437 2.469 6.441 1.00 98.19 87 GLU A C 1
ATOM 612 O O . GLU A 1 87 ? -0.814 2.481 7.616 1.00 98.19 87 GLU A O 1
ATOM 617 N N . LEU A 1 88 ? -1.153 3.072 5.487 1.00 98.12 88 LEU A N 1
ATOM 618 C CA . LEU A 1 88 ? -2.441 3.700 5.768 1.00 98.12 88 LEU A CA 1
ATOM 619 C C . LEU A 1 88 ? -3.497 2.659 6.163 1.00 98.12 88 LEU A C 1
ATOM 621 O O . LEU A 1 88 ? -4.218 2.890 7.136 1.00 98.12 88 LEU A O 1
ATOM 625 N N . ALA A 1 89 ? -3.564 1.517 5.474 1.00 98.31 89 ALA A N 1
ATOM 626 C CA . ALA A 1 89 ? -4.446 0.408 5.838 1.00 98.31 89 ALA A CA 1
ATOM 627 C C . ALA A 1 89 ? -4.181 -0.068 7.278 1.00 98.31 89 ALA A C 1
ATOM 629 O O . ALA A 1 89 ? -5.104 -0.185 8.091 1.00 98.31 89 ALA A O 1
ATOM 630 N N . ASP A 1 90 ? -2.912 -0.250 7.645 1.00 98.06 90 ASP A N 1
ATOM 631 C CA . ASP A 1 90 ? -2.507 -0.672 8.987 1.00 98.06 90 ASP A CA 1
ATOM 632 C C . ASP A 1 90 ? -2.833 0.363 10.064 1.00 98.06 90 ASP A C 1
ATOM 634 O O . ASP A 1 90 ? -3.259 0.008 11.175 1.00 98.06 90 ASP A O 1
ATOM 638 N N . ARG A 1 91 ? -2.705 1.653 9.741 1.00 97.75 91 ARG A N 1
ATOM 639 C CA . ARG A 1 91 ? -3.136 2.745 10.622 1.00 97.75 91 ARG A CA 1
ATOM 640 C C . ARG A 1 91 ? -4.642 2.741 10.822 1.00 97.75 91 ARG A C 1
ATOM 642 O O . ARG A 1 91 ? -5.073 2.832 11.970 1.00 97.75 91 ARG A O 1
ATOM 649 N N . VAL A 1 92 ? -5.436 2.571 9.764 1.00 97.75 92 VAL A N 1
ATOM 650 C CA . VAL A 1 92 ? -6.903 2.477 9.865 1.00 97.75 92 VAL A CA 1
ATOM 651 C C . VAL A 1 92 ? -7.302 1.303 10.758 1.00 97.75 92 VAL A C 1
ATOM 653 O O . VAL A 1 92 ? -8.047 1.499 11.720 1.00 97.75 92 VAL A O 1
ATOM 656 N N . ARG A 1 93 ? -6.734 0.111 10.538 1.00 97.06 93 ARG A N 1
ATOM 657 C CA . ARG A 1 93 ? -6.985 -1.078 11.376 1.00 97.06 93 ARG A CA 1
ATOM 658 C C . ARG A 1 93 ? -6.580 -0.849 12.832 1.00 97.06 93 ARG A C 1
ATOM 660 O O . ARG A 1 93 ? -7.271 -1.273 13.758 1.00 97.06 93 ARG A O 1
ATOM 667 N N . THR A 1 94 ? -5.453 -0.178 13.062 1.00 97.06 94 THR A N 1
ATOM 668 C CA . THR A 1 94 ? -4.972 0.139 14.414 1.00 97.06 94 THR A CA 1
ATOM 669 C C . THR A 1 94 ? -5.900 1.114 15.128 1.00 97.06 94 THR A C 1
ATOM 671 O O . THR A 1 94 ? -6.264 0.865 16.280 1.00 97.06 94 THR A O 1
ATOM 674 N N . SER A 1 95 ? -6.339 2.172 14.449 1.00 93.75 95 SER A N 1
ATOM 675 C CA . SER A 1 95 ? -7.325 3.115 14.974 1.00 93.75 95 SER A CA 1
ATOM 676 C C . SER A 1 95 ? -8.661 2.433 15.255 1.00 93.75 95 SER A C 1
ATOM 678 O O . SER A 1 95 ? -9.214 2.628 16.334 1.00 93.75 95 SER A O 1
ATOM 680 N N . ASN A 1 96 ? -9.141 1.575 14.351 1.00 93.25 96 ASN A N 1
ATOM 681 C CA . ASN A 1 96 ? -10.372 0.810 14.545 1.00 93.25 96 ASN A CA 1
ATOM 682 C C . ASN A 1 96 ? -10.286 -0.080 15.799 1.00 93.25 96 ASN A C 1
ATOM 684 O O . ASN A 1 96 ? -11.151 -0.050 16.667 1.00 93.25 96 ASN A O 1
ATOM 688 N N . ARG A 1 97 ? -9.188 -0.813 16.003 1.00 92.62 97 ARG A N 1
ATOM 689 C CA . ARG A 1 97 ? -9.019 -1.597 17.241 1.00 92.62 97 ARG A CA 1
ATOM 690 C C . ARG A 1 97 ? -8.984 -0.726 18.499 1.00 92.62 97 ARG A C 1
ATOM 692 O O . ARG A 1 97 ? -9.548 -1.117 19.520 1.00 92.62 97 ARG A O 1
ATOM 699 N N . ALA A 1 98 ? -8.332 0.436 18.438 1.00 90.00 98 ALA A N 1
ATOM 700 C CA . ALA A 1 98 ? -8.244 1.352 19.572 1.00 90.00 98 ALA A CA 1
ATOM 701 C C . ALA A 1 98 ? -9.619 1.915 19.964 1.00 90.00 98 ALA A C 1
ATOM 703 O O . ALA A 1 98 ? -9.973 1.884 21.144 1.00 90.00 98 ALA A O 1
ATOM 704 N N . TYR A 1 99 ? -10.416 2.365 18.990 1.00 87.62 99 TYR A N 1
ATOM 705 C CA . TYR A 1 99 ? -11.771 2.848 19.252 1.00 87.62 99 TYR A CA 1
ATOM 706 C C . TYR A 1 99 ? -12.685 1.741 19.786 1.00 87.62 99 TYR A C 1
ATOM 708 O O . TYR A 1 99 ? -13.439 1.979 20.727 1.00 87.62 99 TYR A O 1
ATOM 716 N N . GLY A 1 100 ? -12.568 0.516 19.269 1.00 88.00 100 GLY A N 1
ATOM 717 C CA . GLY A 1 100 ? -13.374 -0.612 19.737 1.00 88.00 100 GLY A CA 1
ATOM 718 C C . GLY A 1 100 ? -13.061 -1.009 21.175 1.00 88.00 100 GLY A C 1
ATOM 719 O O . GLY A 1 100 ? -13.972 -1.331 21.937 1.00 88.00 100 GLY A O 1
ATOM 720 N N . GLY A 1 101 ? -11.788 -0.923 21.572 1.00 86.19 101 GLY A N 1
ATOM 721 C CA . GLY A 1 101 ? -11.379 -1.083 22.966 1.00 86.19 101 GLY A CA 1
ATOM 722 C C . GLY A 1 101 ? -11.999 -0.018 23.873 1.00 86.19 101 GLY A C 1
ATOM 723 O O . GLY A 1 101 ? -12.627 -0.361 24.873 1.00 86.19 101 GLY A O 1
ATOM 724 N N . ALA A 1 102 ? -11.894 1.257 23.484 1.00 85.44 102 ALA A N 1
ATOM 725 C CA . ALA A 1 102 ? -12.447 2.374 24.250 1.00 85.44 102 ALA A CA 1
ATOM 726 C C . ALA A 1 102 ? -13.979 2.287 24.403 1.00 85.44 102 ALA A C 1
ATOM 728 O O . ALA A 1 102 ? -14.504 2.508 25.494 1.00 85.44 102 ALA A O 1
ATOM 729 N N . GLU A 1 103 ? -14.698 1.904 23.345 1.00 84.31 103 GLU A N 1
ATOM 730 C CA . GLU A 1 103 ? -16.148 1.676 23.395 1.00 84.31 103 GLU A CA 1
ATOM 731 C C . GLU A 1 103 ? -16.500 0.518 24.344 1.00 84.31 103 GLU A C 1
ATOM 733 O O . GLU A 1 103 ? -17.407 0.631 25.170 1.00 84.31 103 GLU A O 1
ATOM 738 N N . GLY A 1 104 ? -15.763 -0.595 24.280 1.00 84.19 104 GLY A N 1
ATOM 739 C CA . GLY A 1 104 ? -15.972 -1.740 25.170 1.00 84.19 104 GLY A CA 1
ATOM 740 C C . GLY A 1 104 ? -15.776 -1.392 26.650 1.00 84.19 104 GLY A C 1
ATOM 741 O O . GLY A 1 104 ? -16.569 -1.810 27.504 1.00 84.19 104 GLY A O 1
ATOM 742 N N . GLU A 1 105 ? -14.757 -0.590 26.955 1.00 86.31 105 GLU A N 1
ATOM 743 C CA . GLU A 1 105 ? -14.505 -0.060 28.298 1.00 86.31 105 GLU A CA 1
ATOM 744 C C . GLU A 1 105 ? -15.625 0.886 28.748 1.00 86.31 105 GLU A C 1
ATOM 746 O O . GLU A 1 105 ? -16.157 0.721 29.850 1.00 86.31 105 GLU A O 1
ATOM 751 N N . ALA A 1 106 ? -16.054 1.813 27.886 1.00 83.69 106 ALA A N 1
ATOM 752 C CA . ALA A 1 106 ? -17.142 2.745 28.176 1.00 83.69 106 ALA A CA 1
ATOM 753 C C . ALA A 1 106 ? -18.458 2.014 28.479 1.00 83.69 106 ALA A C 1
ATOM 755 O O . ALA A 1 106 ? -19.111 2.288 29.489 1.00 83.69 106 ALA A O 1
ATOM 756 N N . VAL A 1 107 ? -18.822 1.025 27.660 1.00 82.69 107 VAL A N 1
ATOM 757 C CA . VAL A 1 107 ? -20.012 0.191 27.869 1.00 82.69 107 VAL A CA 1
ATOM 758 C C . VAL A 1 107 ? -19.912 -0.599 29.180 1.00 82.69 107 VAL A C 1
ATOM 760 O O . VAL A 1 107 ? -20.904 -0.737 29.898 1.00 82.69 107 VAL A O 1
ATOM 763 N N . THR A 1 108 ? -18.728 -1.108 29.527 1.00 82.25 108 THR A N 1
ATOM 764 C CA . THR A 1 108 ? -18.506 -1.814 30.800 1.00 82.25 108 THR A CA 1
ATOM 765 C C . THR A 1 108 ? -18.672 -0.875 31.995 1.00 82.25 108 THR A C 1
ATOM 767 O O . THR A 1 108 ? -19.374 -1.221 32.947 1.00 82.25 108 THR A O 1
ATOM 770 N N . GLY A 1 109 ? -18.109 0.335 31.926 1.00 80.75 109 GLY A N 1
ATOM 771 C CA . GLY A 1 109 ? -18.276 1.371 32.947 1.00 80.75 109 GLY A CA 1
ATOM 772 C C . GLY A 1 109 ? -19.735 1.805 33.118 1.00 80.75 109 GLY A C 1
ATOM 773 O O . GLY A 1 109 ? -20.223 1.896 34.243 1.00 80.75 109 GLY A O 1
ATOM 774 N N . LEU A 1 110 ? -20.466 1.983 32.013 1.00 82.19 110 LEU A N 1
ATOM 775 C CA . LEU A 1 110 ? -21.902 2.283 32.019 1.00 82.19 110 LEU A CA 1
ATOM 776 C C . LEU A 1 110 ? -22.715 1.179 32.708 1.00 82.19 110 LEU A C 1
ATOM 778 O O . LEU A 1 110 ? -23.566 1.476 33.548 1.00 82.19 110 LEU A O 1
ATOM 782 N N . ARG A 1 111 ? -22.434 -0.096 32.408 1.00 81.56 111 ARG A N 1
ATOM 783 C CA . ARG A 1 111 ? -23.094 -1.237 33.069 1.00 81.56 111 ARG A CA 1
ATOM 784 C C . ARG A 1 111 ? -22.781 -1.296 34.565 1.00 81.56 111 ARG A C 1
ATOM 786 O O . ARG A 1 111 ? -23.688 -1.535 35.359 1.00 81.56 111 ARG A O 1
ATOM 793 N N . ALA A 1 112 ? -21.532 -1.042 34.958 1.00 77.06 112 ALA A N 1
ATOM 794 C CA . ALA A 1 112 ? -21.137 -0.993 36.365 1.00 77.06 112 ALA A CA 1
ATOM 795 C C . ALA A 1 112 ? -21.886 0.120 37.122 1.00 77.06 112 ALA A C 1
ATOM 797 O O . ALA A 1 112 ? -22.500 -0.152 38.157 1.00 77.06 112 ALA A O 1
ATOM 798 N N . ALA A 1 113 ? -21.944 1.331 36.557 1.00 79.38 113 ALA A N 1
ATOM 799 C CA . ALA A 1 113 ? -22.677 2.460 37.130 1.00 79.38 113 ALA A CA 1
ATOM 800 C C . ALA A 1 113 ? -24.188 2.187 37.251 1.00 79.38 113 ALA A C 1
ATOM 802 O O . ALA A 1 113 ? -24.794 2.506 38.274 1.00 79.38 113 ALA A O 1
ATOM 803 N N . GLN A 1 114 ? -24.795 1.538 36.250 1.00 79.44 114 GLN A N 1
ATOM 804 C CA . GLN A 1 114 ? -26.213 1.164 36.273 1.00 79.44 114 GLN A CA 1
ATOM 805 C C . GLN A 1 114 ? -26.539 0.122 37.359 1.00 79.44 114 GLN A C 1
ATOM 807 O O . GLN A 1 114 ? -27.644 0.127 37.896 1.00 79.44 114 GLN A O 1
ATOM 812 N N . SER A 1 115 ? -25.586 -0.746 37.714 1.00 77.88 115 SER A N 1
ATOM 813 C CA . SER A 1 115 ? -25.759 -1.767 38.759 1.00 77.88 115 SER A CA 1
ATOM 814 C C . SER A 1 115 ? -25.609 -1.247 40.201 1.00 77.88 115 SER A C 1
ATOM 816 O O . SER A 1 115 ? -25.756 -2.016 41.148 1.00 77.88 115 SER A O 1
ATOM 818 N N . GLY A 1 116 ? -25.344 0.053 40.393 1.00 56.50 116 GLY A N 1
ATOM 819 C CA . GLY A 1 116 ? -25.275 0.695 41.714 1.00 56.50 116 GLY A CA 1
ATOM 820 C C . GLY A 1 116 ? -23.989 0.428 42.507 1.00 56.50 116 GLY A C 1
ATOM 821 O O . GLY A 1 116 ? -23.892 0.830 43.666 1.00 56.50 116 GLY A O 1
ATOM 822 N N . GLY A 1 117 ? -22.994 -0.230 41.907 1.00 57.94 117 GLY A N 1
ATOM 823 C CA . GLY A 1 117 ? -21.731 -0.589 42.547 1.00 57.94 117 GLY A CA 1
ATOM 824 C C . GLY A 1 117 ? -20.537 0.183 41.989 1.00 57.94 117 GLY A C 1
ATOM 825 O O . GLY A 1 117 ? -19.877 -0.293 41.074 1.00 57.94 117 GLY A O 1
ATOM 826 N N . GLY A 1 118 ? -20.196 1.318 42.601 1.00 47.62 118 GLY A N 1
ATOM 827 C CA . GLY A 1 118 ? -18.824 1.832 42.573 1.00 47.62 118 GLY A CA 1
ATOM 828 C C . GLY A 1 118 ? -18.590 3.126 41.794 1.00 47.62 118 GLY A C 1
ATOM 829 O O . GLY A 1 118 ? -19.081 3.338 40.691 1.00 47.62 118 GLY A O 1
ATOM 830 N N . ILE A 1 119 ? -17.791 3.983 42.430 1.00 51.56 119 ILE A N 1
ATOM 831 C CA . ILE A 1 119 ? -17.247 5.248 41.938 1.00 51.56 119 ILE A CA 1
ATOM 832 C C . ILE A 1 119 ? -16.656 5.045 40.537 1.00 51.56 119 ILE A C 1
ATOM 834 O O . ILE A 1 119 ? -15.715 4.271 40.365 1.00 51.56 119 ILE A O 1
ATOM 838 N N . VAL A 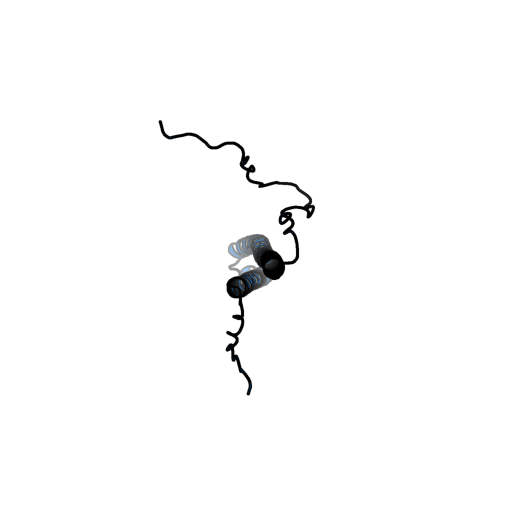1 120 ? -17.183 5.768 39.549 1.00 52.88 120 VAL A N 1
ATOM 839 C CA . VAL A 1 120 ? -16.538 5.920 38.241 1.00 52.88 120 VAL A CA 1
ATOM 840 C C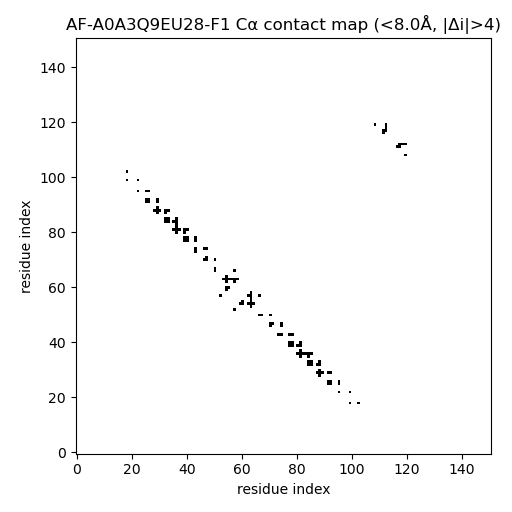 . VAL A 1 120 ? -15.234 6.683 38.452 1.00 52.88 120 VAL A C 1
ATOM 842 O O . VAL A 1 120 ? -15.244 7.891 38.687 1.00 52.88 120 VAL A O 1
ATOM 845 N N . ALA A 1 121 ? -14.102 5.977 38.420 1.00 50.72 121 ALA A N 1
ATOM 846 C CA . ALA A 1 121 ? -12.816 6.638 38.257 1.00 50.72 121 ALA A CA 1
ATOM 847 C C . ALA A 1 121 ? -12.861 7.433 36.938 1.00 50.72 121 ALA A C 1
ATOM 849 O O . ALA A 1 121 ? -13.377 6.909 35.944 1.00 50.72 121 ALA A O 1
ATOM 850 N N . PRO A 1 122 ? -12.375 8.686 36.903 1.00 44.88 122 PRO A N 1
ATOM 851 C CA . PRO A 1 122 ? -12.278 9.415 35.651 1.00 44.88 122 PRO A CA 1
ATOM 852 C C . PRO A 1 122 ? -11.431 8.597 34.678 1.00 44.88 122 PRO A C 1
ATOM 854 O O . PRO A 1 122 ? -10.373 8.079 35.037 1.00 44.88 122 PRO A O 1
ATOM 857 N N . VAL A 1 123 ? -11.937 8.462 33.456 1.00 47.66 123 VAL A N 1
ATOM 858 C CA . VAL A 1 123 ? -11.249 7.805 32.347 1.00 47.66 123 VAL A CA 1
ATOM 859 C C . VAL A 1 123 ? -9.900 8.508 32.179 1.00 47.66 123 VAL A C 1
ATOM 861 O O . VAL A 1 123 ? -9.856 9.679 31.799 1.00 47.66 123 VAL A O 1
ATOM 864 N N . ALA A 1 124 ? -8.805 7.837 32.538 1.00 41.19 124 ALA A N 1
ATOM 865 C CA . ALA A 1 124 ? -7.464 8.370 32.357 1.00 41.19 124 ALA A CA 1
ATOM 866 C C . ALA A 1 124 ? -7.129 8.322 30.861 1.00 41.19 124 ALA A C 1
ATOM 868 O O . ALA A 1 124 ? -6.568 7.354 30.350 1.00 41.19 124 ALA A O 1
ATOM 869 N N . TYR A 1 125 ? -7.512 9.371 30.136 1.00 44.44 125 TYR A N 1
ATOM 870 C CA . TYR A 1 125 ? -6.955 9.638 28.820 1.00 44.44 125 TYR A CA 1
ATOM 871 C C . TYR A 1 125 ? -5.494 10.038 29.008 1.00 44.44 125 TYR A C 1
ATOM 873 O O . TYR A 1 125 ? -5.191 11.190 29.294 1.00 44.44 125 TYR A O 1
ATOM 881 N N . GLY A 1 126 ? -4.590 9.078 28.842 1.00 41.78 126 GLY A N 1
ATOM 882 C CA . GLY A 1 126 ? -3.170 9.362 28.691 1.00 41.78 126 GLY A CA 1
ATOM 883 C C . GLY A 1 126 ? -2.304 8.715 29.751 1.00 41.78 126 GLY A C 1
ATOM 884 O O . GLY A 1 126 ? -1.942 9.350 30.724 1.00 41.78 126 GLY A O 1
ATOM 885 N N . GLU A 1 127 ? -1.901 7.475 29.490 1.00 35.41 127 GLU A N 1
ATOM 886 C CA . GLU A 1 127 ? -0.637 6.923 29.986 1.00 35.41 127 GLU A CA 1
ATOM 887 C C . GLU A 1 127 ? -0.285 5.669 29.176 1.00 35.41 127 GLU A C 1
ATOM 889 O O . GLU A 1 127 ? -0.201 4.543 29.658 1.00 35.41 127 GLU A O 1
ATOM 894 N N . ARG A 1 128 ? -0.078 5.862 27.872 1.00 41.62 128 ARG A N 1
ATOM 895 C CA . ARG A 1 128 ? 0.843 5.003 27.125 1.00 41.62 128 ARG A CA 1
ATOM 896 C C . ARG A 1 128 ? 1.990 5.889 26.654 1.00 41.62 128 ARG A C 1
ATOM 898 O O . ARG A 1 128 ? 1.720 6.850 25.933 1.00 41.62 128 ARG A O 1
ATOM 905 N N . PRO A 1 129 ? 3.245 5.629 27.063 1.00 40.19 129 PRO A N 1
ATOM 906 C CA . PRO A 1 129 ? 4.379 6.390 26.569 1.00 40.19 129 PRO A CA 1
ATOM 907 C C . PRO A 1 129 ? 4.535 6.119 25.069 1.00 40.19 129 PRO A C 1
ATOM 909 O O . PRO A 1 129 ? 5.007 5.057 24.670 1.00 40.19 129 PRO A O 1
ATOM 912 N N . PHE A 1 130 ? 4.125 7.065 24.229 1.00 41.44 130 PHE A N 1
ATOM 913 C CA . PHE A 1 130 ? 4.624 7.136 22.862 1.00 41.44 130 PHE A CA 1
ATOM 914 C C . PHE A 1 130 ? 6.006 7.806 22.909 1.00 41.44 130 PHE A C 1
ATOM 916 O O . PHE A 1 130 ? 6.144 8.865 23.532 1.00 41.44 130 PHE A O 1
ATOM 923 N N . PRO A 1 131 ? 7.049 7.228 22.291 1.00 39.94 131 PRO A N 1
ATOM 924 C CA . PRO A 1 131 ? 8.327 7.909 22.157 1.00 39.94 131 PRO A CA 1
ATOM 925 C C . PRO A 1 131 ? 8.154 9.070 21.166 1.00 39.94 131 PRO A C 1
ATOM 927 O O . PRO A 1 131 ? 8.012 8.849 19.968 1.00 39.94 131 PRO A O 1
ATOM 930 N N . GLY A 1 132 ? 8.132 10.304 21.680 1.00 51.19 132 GLY A N 1
ATOM 931 C CA . GLY A 1 132 ? 7.966 11.531 20.886 1.00 51.19 132 GLY A CA 1
ATOM 932 C C . GLY A 1 132 ? 6.715 12.315 21.278 1.00 51.19 132 GLY A C 1
ATOM 933 O O . GLY A 1 132 ? 5.730 12.339 20.549 1.00 51.19 132 GLY A O 1
ATOM 934 N N . GLY A 1 133 ? 6.744 12.930 22.462 1.00 42.66 133 GLY A N 1
ATOM 935 C CA . GLY A 1 133 ? 5.611 13.655 23.028 1.00 42.66 133 GLY A CA 1
ATOM 936 C C . GLY A 1 133 ? 5.201 14.878 22.208 1.00 42.66 133 GLY A C 1
ATOM 937 O O . GLY A 1 133 ? 5.928 15.865 22.141 1.00 42.66 133 GLY A O 1
ATOM 938 N N . ILE A 1 134 ? 3.983 14.839 21.676 1.00 46.75 134 ILE A N 1
ATOM 939 C CA . ILE A 1 134 ? 3.198 16.034 21.370 1.00 46.75 134 ILE A CA 1
ATOM 940 C C . ILE A 1 134 ? 1.860 15.862 22.081 1.00 46.75 134 ILE A C 1
ATOM 942 O O . ILE A 1 134 ? 1.050 15.015 21.713 1.00 46.75 134 ILE A O 1
ATOM 946 N N . SER A 1 135 ? 1.669 16.628 23.156 1.00 45.78 135 SER A N 1
ATOM 947 C CA . SER A 1 135 ? 0.402 16.693 23.879 1.00 45.78 135 SER A CA 1
ATOM 948 C C . SER A 1 135 ? -0.526 17.648 23.138 1.00 45.78 135 SER A C 1
ATOM 950 O O . SER A 1 135 ? -0.225 18.833 23.013 1.00 45.78 135 SER A O 1
ATOM 952 N N . THR A 1 136 ? -1.647 17.138 22.635 1.00 50.62 136 THR A N 1
ATOM 953 C CA . THR A 1 136 ? -2.731 17.941 22.050 1.00 50.62 136 THR A CA 1
ATOM 954 C C . THR A 1 136 ? -3.823 18.255 23.072 1.00 50.62 136 THR A C 1
ATOM 956 O O . THR A 1 136 ? -4.942 18.586 22.684 1.00 50.62 136 THR A O 1
ATOM 959 N N . GLN A 1 137 ? -3.532 18.146 24.375 1.00 44.66 137 GLN A N 1
ATOM 960 C CA . GLN A 1 137 ? -4.536 18.346 25.414 1.00 44.66 137 GLN A CA 1
ATOM 961 C C . GLN A 1 137 ? -5.135 19.762 25.310 1.00 44.66 137 GLN A C 1
ATOM 963 O O . GLN A 1 137 ? -4.404 20.744 25.475 1.00 44.66 137 GLN A O 1
ATOM 968 N N . PRO A 1 138 ? -6.449 19.907 25.054 1.00 40.91 138 PRO A N 1
ATOM 969 C CA . PRO A 1 138 ? -7.093 21.204 25.171 1.00 40.91 138 PRO A CA 1
ATOM 970 C C . PRO A 1 138 ? -7.056 21.628 26.644 1.00 40.91 138 PRO A C 1
ATOM 972 O O . PRO A 1 138 ? -7.288 20.813 27.540 1.00 40.91 138 PRO A O 1
ATOM 975 N N . ALA A 1 139 ? -6.718 22.894 26.899 1.00 38.03 139 ALA A N 1
ATOM 976 C CA . ALA A 1 139 ? -6.646 23.446 28.248 1.00 38.03 139 ALA A CA 1
ATOM 977 C C . ALA A 1 139 ? -7.952 23.160 29.010 1.00 38.03 139 ALA A C 1
ATOM 979 O O . ALA A 1 139 ? -9.037 23.502 28.536 1.00 38.03 139 ALA A O 1
ATOM 980 N N . GLN A 1 140 ? -7.852 22.516 30.178 1.00 41.62 140 GLN A N 1
ATOM 981 C CA . GLN A 1 140 ? -9.010 22.302 31.041 1.00 41.62 140 GLN A CA 1
ATOM 982 C C . GLN A 1 140 ? -9.564 23.663 31.473 1.00 41.62 140 GLN A C 1
ATOM 984 O O . GLN A 1 140 ? -8.839 24.476 32.046 1.00 41.62 140 GLN A O 1
ATOM 989 N N . ALA A 1 141 ? -10.844 23.910 31.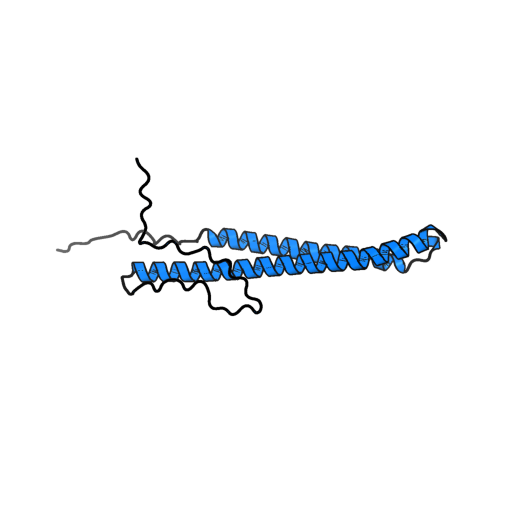197 1.00 40.91 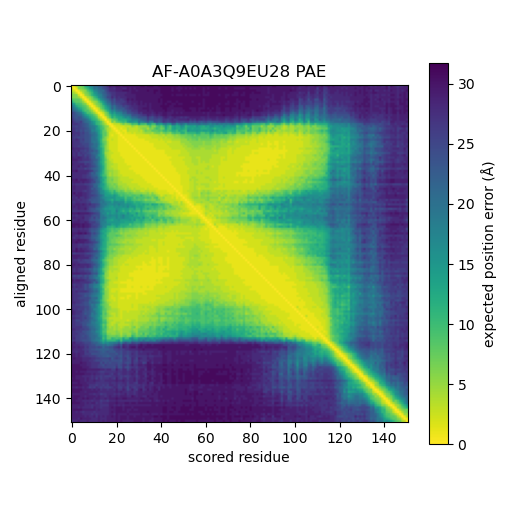141 ALA A N 1
ATOM 990 C CA . ALA A 1 141 ? -11.548 25.056 31.749 1.00 40.91 141 ALA A CA 1
ATOM 991 C C . ALA A 1 141 ? -11.724 24.851 33.261 1.00 40.91 141 ALA A C 1
ATOM 993 O O . ALA A 1 141 ? -12.276 23.839 33.696 1.00 40.91 141 ALA A O 1
ATOM 994 N N . ASP A 1 142 ? -11.232 25.807 34.045 1.00 41.97 142 ASP A N 1
ATOM 995 C CA . ASP A 1 142 ? -11.398 25.848 35.495 1.00 41.97 142 ASP A CA 1
ATOM 996 C C . ASP A 1 142 ? -12.896 26.010 35.842 1.00 41.97 142 ASP A C 1
ATOM 998 O O . ASP A 1 142 ? -13.516 26.987 35.404 1.00 41.97 142 ASP A O 1
ATOM 1002 N N . PRO A 1 143 ? -13.510 25.093 36.617 1.00 43.59 143 PRO A N 1
ATOM 1003 C CA . PRO A 1 143 ? -14.915 25.191 37.014 1.00 43.59 143 PRO A CA 1
ATOM 1004 C C . PRO A 1 143 ? -15.224 26.374 37.956 1.00 43.59 143 PRO A C 1
ATOM 1006 O O . PRO A 1 143 ? -16.379 26.552 38.341 1.00 43.59 143 PRO A O 1
ATOM 1009 N N . GLY A 1 144 ? -14.234 27.196 38.325 1.00 46.47 144 GLY A N 1
ATOM 1010 C CA . GLY A 1 144 ? -14.397 28.351 39.212 1.00 46.47 144 GLY A CA 1
ATOM 1011 C C . GLY A 1 144 ? -14.733 29.702 38.563 1.00 46.47 144 GLY A C 1
ATOM 1012 O O . GLY A 1 144 ? -14.973 30.654 39.303 1.00 46.47 144 GLY A O 1
ATOM 1013 N N . THR A 1 145 ? -14.768 29.840 37.231 1.00 43.66 145 THR A N 1
ATOM 1014 C CA . THR A 1 145 ? -14.991 31.159 36.597 1.00 43.66 145 THR A CA 1
ATOM 1015 C C . THR A 1 145 ? -16.227 31.163 35.705 1.00 43.66 145 THR A C 1
ATOM 1017 O O . THR A 1 145 ? -16.168 30.819 34.530 1.00 43.66 145 THR A O 1
ATOM 1020 N N . THR A 1 146 ? -17.365 31.607 36.237 1.00 45.03 146 THR A N 1
ATOM 1021 C CA . THR A 1 146 ? -18.475 32.078 35.398 1.00 45.03 146 THR A CA 1
ATOM 1022 C C . THR A 1 146 ? -18.068 33.396 34.727 1.00 45.03 146 THR A C 1
ATOM 1024 O O . THR A 1 146 ? -17.811 34.365 35.447 1.00 45.03 146 THR A O 1
ATOM 1027 N N . PRO A 1 147 ? -18.031 33.504 33.387 1.00 39.34 147 PRO A N 1
ATOM 1028 C CA . PRO A 1 147 ? -17.952 34.803 32.739 1.00 39.34 147 PRO A CA 1
ATOM 1029 C C . PRO A 1 147 ? -19.306 35.511 32.884 1.00 39.34 147 PRO A C 1
ATOM 1031 O O . PRO A 1 147 ? -20.286 35.156 32.231 1.00 39.34 147 PRO A O 1
ATOM 1034 N N . SER A 1 148 ? -19.370 36.521 33.750 1.00 44.41 148 SER A N 1
ATOM 1035 C CA . SER A 1 148 ? -20.461 37.498 33.733 1.00 44.41 148 SER A CA 1
ATOM 1036 C C . SER A 1 148 ? -20.355 38.332 32.461 1.00 44.41 148 SER A C 1
ATOM 1038 O O . SER A 1 148 ? -19.532 39.240 32.391 1.00 44.41 148 SER A O 1
ATOM 1040 N N . VAL A 1 149 ? -21.192 38.045 31.464 1.00 48.97 149 VAL A N 1
ATOM 1041 C CA . VAL A 1 149 ? -21.470 38.973 30.358 1.00 48.97 149 VAL A CA 1
ATOM 1042 C C . VAL A 1 149 ? -22.973 38.984 30.094 1.00 48.97 149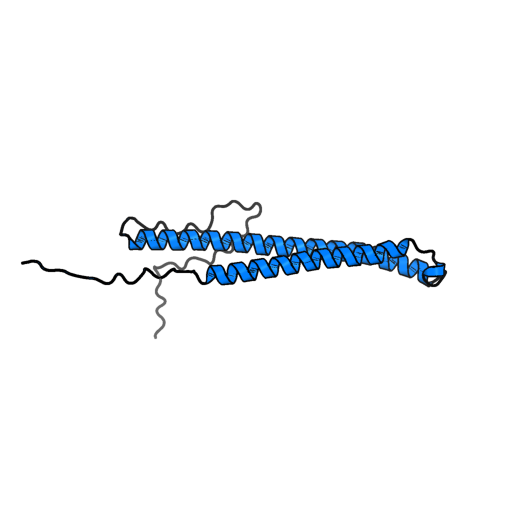 VAL A C 1
ATOM 1044 O O . VAL A 1 149 ? -23.472 38.347 29.176 1.00 48.97 149 VAL A O 1
ATOM 1047 N N . PHE A 1 150 ? -23.688 39.716 30.943 1.00 40.91 150 PHE A N 1
ATOM 1048 C CA . PHE A 1 150 ? -24.828 40.532 30.535 1.00 40.91 150 PHE A CA 1
ATOM 1049 C C . PHE A 1 150 ? -24.768 41.825 31.351 1.00 40.91 150 PHE A C 1
ATOM 1051 O O . PHE A 1 150 ? -24.914 41.805 32.574 1.00 40.91 150 PHE A O 1
ATOM 1058 N N . GLY A 1 151 ? -24.489 42.918 30.646 1.00 38.28 151 GLY A N 1
ATOM 1059 C CA . GLY A 1 151 ? -24.389 44.292 31.124 1.00 38.28 151 GLY A CA 1
ATOM 1060 C C . GLY A 1 151 ? -24.068 45.189 29.945 1.00 38.28 151 GLY A C 1
ATOM 1061 O O . GLY A 1 151 ? -22.946 45.035 29.418 1.00 38.28 151 GLY A O 1
#

Organism: NCBI:txid2496836

Nearest PDB structures (foldseek):
  8qb9-assembly1_A  TM=4.932E-01  e=6.936E+00  Saccharomyces cerevisiae

pLDDT: mean 73.59, std 23.43, range [29.94, 98.62]

Solvent-accessible surface area (backbone atoms only — not comparable to full-atom values): 9172 Å² total; per-residue (Å²): 135,82,88,80,90,78,83,78,76,74,73,78,71,82,78,74,53,74,59,61,61,53,44,53,53,46,48,55,50,20,52,52,31,34,50,52,14,51,51,35,47,49,52,34,51,58,52,48,59,58,64,76,53,55,41,67,80,48,64,26,89,71,37,21,57,55,49,48,54,49,38,56,53,47,41,59,51,31,49,52,52,18,54,53,26,38,52,48,17,54,49,43,48,51,52,46,53,52,52,52,49,52,50,53,52,50,53,50,52,51,53,38,51,73,69,73,61,66,84,81,70,78,82,78,86,79,88,72,92,63,94,77,87,76,85,81,74,73,81,81,79,66,94,86,67,81,83,88,81,87,132

Mean predicted aligned error: 16.02 Å

Sequence (151 aa):
MSMHTGEGAMSAGQVGTGYQVQAAELDSEADKLDAAGDDTAGIRTAVTATQCYTPEALGGSDMGPAFSDYAGAWEAEAKTLSEALHELADRVRTSNRAYGGAEGEAVTGLRAAQSGGGIVAPVAYGERPFPGGISTQPAQADPGTTPSVFG

Secondary structure (DSSP, 8-state):
-----------------HHHHHHHHHHHHHHHHHHHHHHHHHHHHHHHHGGGS-GGGGTHHHHHHHHHHHHHHHHHHHHHHHHHHHHHHHHHHHHHHHHHHHHHHHHHHHHHHHTT-----------S--SS----PPPPPPTT-------

Radius of gyration: 29.21 Å; Cα contacts (8 Å, |Δi|>4): 72; chains: 1; bounding box: 74×62×78 Å

Foldseek 3Di:
DDDDDDPPPPPPDPCPDVLVVVLVVLLVVLVVLLVVLVVLVVVLVVLLVCLPDDCVVQPHDPRNVVSVVVSVVSNVVSNVSSVVSNVVSVVSNVVSVVVVVVVVVVVVLVVCVVVVDDDDDPDPPDDDDDPPDDDPDDDDDDPPDDPDPDD